Protein AF-A0A9Q0JE86-F1 (afdb_monomer_lite)

Secondary structure (DSSP, 8-state):
------EEEETTEEEEEEEETTEEEEEEEPP---HHHHHHHHHHHHHHHH---TTSPPP------

Sequence (65 aa):
MIDNKESIGGKNGEVYLTLVGFQDVALKKYVKDGDQYRTQYQAERDILKELKHPRIIRLYGYNDT

Foldseek 3Di:
DWDFPDWDADPQAIWTWTDDPNDTDIDGDGDPPDPVSVVVVVVVVVVLVPDDDPPDDHDPDDDPD

Structure (mmCIF, N/CA/C/O backbone):
data_AF-A0A9Q0JE86-F1
#
_entry.id   AF-A0A9Q0JE86-F1
#
loop_
_atom_site.group_PDB
_atom_site.id
_atom_site.type_symbol
_atom_site.label_atom_id
_atom_site.label_alt_id
_atom_site.label_comp_id
_atom_site.label_asym_id
_atom_site.label_entity_id
_atom_site.label_seq_id
_atom_site.pdbx_PDB_ins_code
_atom_site.Cartn_x
_atom_site.Cartn_y
_atom_site.Cartn_z
_atom_site.occupancy
_atom_site.B_iso_or_equiv
_atom_site.auth_seq_id
_atom_site.auth_comp_id
_atom_site.auth_asym_id
_atom_site.auth_atom_id
_atom_site.pdbx_PDB_model_num
ATOM 1 N N . MET A 1 1 ? -7.593 -19.578 -1.397 1.00 41.97 1 MET A N 1
ATOM 2 C CA . MET A 1 1 ? -7.713 -19.343 -2.850 1.00 41.97 1 MET A CA 1
ATOM 3 C C . MET A 1 1 ? -8.269 -17.938 -2.997 1.00 41.97 1 MET A C 1
ATOM 5 O O . MET A 1 1 ? -9.273 -17.662 -2.357 1.00 41.97 1 MET A O 1
ATOM 9 N N . ILE A 1 2 ? -7.570 -17.038 -3.689 1.00 53.00 2 ILE A N 1
ATOM 10 C CA . ILE A 1 2 ? -8.094 -15.699 -3.992 1.00 53.00 2 ILE A CA 1
ATOM 11 C C . ILE A 1 2 ? -8.963 -15.859 -5.240 1.00 53.00 2 ILE A C 1
ATOM 13 O O . ILE A 1 2 ? -8.446 -16.231 -6.291 1.00 53.00 2 ILE A O 1
ATOM 17 N N . ASP A 1 3 ? -10.270 -15.666 -5.091 1.00 54.00 3 ASP A N 1
ATOM 18 C CA . ASP A 1 3 ? -11.234 -15.741 -6.187 1.00 54.00 3 ASP A CA 1
ATOM 19 C C . ASP A 1 3 ? -11.401 -14.325 -6.764 1.00 54.00 3 ASP A C 1
ATOM 21 O O . ASP A 1 3 ? -12.124 -13.494 -6.216 1.00 54.00 3 ASP A O 1
ATOM 25 N N . ASN A 1 4 ? -10.630 -14.001 -7.807 1.00 56.06 4 ASN A N 1
ATOM 26 C CA . ASN A 1 4 ? -10.642 -12.676 -8.437 1.00 56.06 4 ASN A CA 1
ATOM 27 C C . ASN A 1 4 ? -11.840 -12.581 -9.383 1.00 56.06 4 ASN A C 1
ATOM 29 O O . ASN A 1 4 ? -11.740 -12.956 -10.551 1.00 56.06 4 ASN A O 1
ATOM 33 N N . LYS A 1 5 ? -12.975 -12.100 -8.873 1.00 56.88 5 LYS A N 1
ATOM 34 C CA . LYS A 1 5 ? -14.222 -12.056 -9.645 1.00 56.88 5 LYS A CA 1
ATOM 35 C C . LYS A 1 5 ? -14.300 -10.881 -10.623 1.00 56.88 5 LYS A C 1
ATOM 37 O O . LYS A 1 5 ? -14.828 -11.067 -11.711 1.00 56.88 5 LYS A O 1
ATOM 42 N N . GLU A 1 6 ? -13.755 -9.711 -10.274 1.00 68.19 6 GLU A N 1
ATOM 43 C CA . GLU A 1 6 ? -13.805 -8.487 -11.095 1.00 68.19 6 GLU A CA 1
ATOM 44 C C . GLU A 1 6 ? -12.606 -7.566 -10.787 1.00 68.19 6 GLU A C 1
ATOM 46 O O . GLU A 1 6 ? -12.145 -7.506 -9.641 1.00 68.19 6 GLU A O 1
ATOM 51 N N . SER A 1 7 ? -12.091 -6.851 -11.798 1.00 80.12 7 SER A N 1
ATOM 52 C CA . SER A 1 7 ? -11.031 -5.848 -11.635 1.00 80.12 7 SER A CA 1
ATOM 53 C C . SER A 1 7 ? -11.411 -4.501 -12.243 1.00 80.12 7 SER A C 1
ATOM 55 O O . SER A 1 7 ? -12.124 -4.422 -13.243 1.00 80.12 7 SER A O 1
ATOM 57 N N . ILE A 1 8 ? -10.930 -3.424 -11.621 1.00 81.81 8 ILE A N 1
ATOM 58 C CA . ILE A 1 8 ? -11.033 -2.062 -12.146 1.00 81.81 8 ILE A CA 1
ATOM 59 C C . ILE A 1 8 ? -9.620 -1.582 -12.468 1.00 81.81 8 ILE A C 1
ATOM 61 O O . ILE A 1 8 ? -8.747 -1.532 -11.597 1.00 81.81 8 ILE A O 1
ATOM 65 N N . GLY A 1 9 ? -9.394 -1.232 -13.733 1.00 79.31 9 GLY A N 1
ATOM 66 C CA . GLY A 1 9 ? -8.131 -0.665 -14.193 1.00 79.31 9 GLY A CA 1
ATOM 67 C C . GLY A 1 9 ? -7.955 0.782 -13.733 1.00 79.31 9 GLY A C 1
ATOM 68 O O . GLY A 1 9 ? -8.866 1.601 -13.844 1.00 79.31 9 GLY A O 1
ATOM 69 N N . GLY A 1 10 ? -6.764 1.111 -13.240 1.00 73.69 10 GLY A N 1
ATOM 70 C CA . GLY A 1 10 ? -6.338 2.468 -12.914 1.00 73.69 10 GLY A CA 1
ATOM 71 C C . GLY A 1 10 ? -4.957 2.783 -13.489 1.00 73.69 10 GLY A C 1
ATOM 72 O O . GLY A 1 10 ? -4.252 1.911 -13.991 1.00 73.69 10 GLY A O 1
ATOM 73 N N . LYS A 1 11 ? -4.535 4.051 -13.381 1.00 74.44 11 LYS A N 1
ATOM 74 C CA . LYS A 1 11 ? -3.255 4.540 -13.936 1.00 74.44 11 LYS A CA 1
ATOM 75 C C . LYS A 1 11 ? -2.033 3.733 -13.473 1.00 74.44 11 LYS A C 1
ATOM 77 O O . LYS A 1 11 ? -1.091 3.569 -14.235 1.00 74.44 11 LYS A O 1
ATOM 82 N N . ASN A 1 12 ? -2.061 3.238 -12.235 1.00 72.94 12 ASN A N 1
ATOM 83 C CA . ASN A 1 12 ? -0.927 2.555 -11.605 1.00 72.94 12 ASN A CA 1
ATOM 84 C C . ASN A 1 12 ? -1.115 1.028 -11.533 1.00 72.94 12 ASN A C 1
ATOM 86 O O . ASN A 1 12 ? -0.385 0.359 -10.805 1.00 72.94 12 ASN A O 1
ATOM 90 N N . GLY A 1 13 ? -2.100 0.483 -12.254 1.00 80.75 13 GLY A N 1
ATOM 91 C CA . GLY A 1 13 ? -2.395 -0.946 -12.309 1.00 80.75 13 GLY A CA 1
ATOM 92 C C . GLY A 1 13 ? -3.852 -1.281 -12.001 1.00 80.75 13 GLY A C 1
ATOM 93 O O . GLY A 1 13 ? -4.718 -0.407 -11.989 1.00 80.75 13 GLY A O 1
ATOM 94 N N . GLU A 1 14 ? -4.124 -2.560 -11.771 1.00 88.06 14 GLU A N 1
ATOM 95 C CA . GLU A 1 14 ? -5.477 -3.081 -11.563 1.00 88.06 14 GLU A CA 1
ATOM 96 C C . GLU A 1 14 ? -5.790 -3.251 -10.078 1.00 88.06 14 GLU A C 1
ATOM 98 O O . GLU A 1 14 ? -4.937 -3.660 -9.286 1.00 88.06 14 GLU A O 1
ATOM 103 N N . VAL A 1 15 ? -7.032 -2.956 -9.701 1.00 89.94 15 VAL A N 1
ATOM 104 C CA . VAL A 1 15 ? -7.564 -3.225 -8.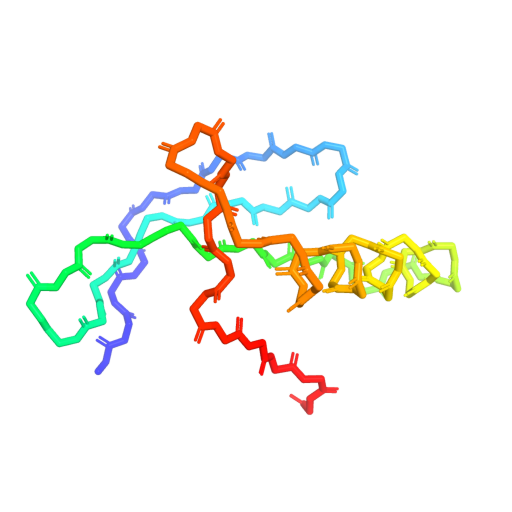365 1.00 89.94 15 VAL A CA 1
ATOM 105 C C . VAL A 1 15 ? -8.588 -4.343 -8.461 1.00 89.94 15 VAL A C 1
ATOM 107 O O . VAL A 1 15 ? -9.530 -4.252 -9.242 1.00 89.94 15 VAL A O 1
ATOM 110 N N . TYR A 1 16 ? -8.412 -5.372 -7.644 1.00 90.50 16 TYR A N 1
ATOM 111 C CA . TYR A 1 16 ? -9.307 -6.516 -7.531 1.00 90.50 16 TYR A CA 1
ATOM 112 C C . TYR A 1 16 ? -10.025 -6.464 -6.186 1.00 90.50 16 TYR A C 1
ATOM 114 O O . TYR A 1 16 ? -9.420 -6.116 -5.167 1.00 90.50 16 TYR A O 1
ATOM 122 N N . LEU A 1 17 ? -11.295 -6.852 -6.169 1.00 90.75 17 LEU A N 1
ATOM 123 C CA . LEU A 1 17 ? -11.979 -7.209 -4.931 1.00 90.75 17 LEU A CA 1
ATOM 124 C C . LEU A 1 17 ? -11.661 -8.672 -4.606 1.00 90.75 17 LEU A C 1
ATOM 126 O O . LEU A 1 17 ? -11.817 -9.542 -5.461 1.00 90.75 17 LEU A O 1
ATOM 130 N N . THR A 1 18 ? -11.210 -8.947 -3.384 1.00 89.06 18 THR A N 1
ATOM 131 C CA . THR A 1 18 ? -10.9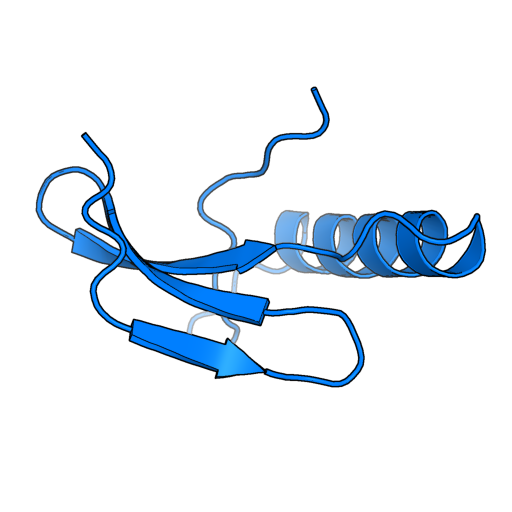16 -10.309 -2.918 1.00 89.06 18 THR A CA 1
ATOM 132 C C . THR A 1 18 ? -11.326 -10.496 -1.463 1.00 89.06 18 THR A C 1
ATOM 134 O O . THR A 1 18 ? -11.468 -9.533 -0.716 1.00 89.06 18 THR A O 1
ATOM 137 N N . LEU A 1 19 ? -11.447 -11.753 -1.039 1.00 89.25 19 LEU A N 1
ATOM 138 C CA . LEU A 1 19 ? -11.694 -12.142 0.342 1.00 89.25 19 LEU A CA 1
ATOM 139 C C . LEU A 1 19 ? -10.385 -12.573 1.027 1.00 89.25 19 LEU A C 1
ATOM 141 O O . LEU A 1 19 ? -9.664 -13.434 0.516 1.00 89.25 19 LEU A O 1
ATOM 145 N N . VAL A 1 20 ? -10.078 -12.004 2.194 1.00 86.25 20 VAL A N 1
ATOM 146 C CA . VAL A 1 20 ? -9.001 -12.464 3.088 1.00 86.25 20 VAL A CA 1
ATOM 147 C C . VAL A 1 20 ? -9.630 -12.904 4.408 1.00 86.25 20 VAL A C 1
ATOM 149 O O . VAL A 1 20 ? -10.146 -12.092 5.176 1.00 86.25 20 VAL A O 1
ATOM 152 N N . GLY A 1 21 ? -9.625 -14.215 4.661 1.00 87.19 21 GLY A N 1
ATOM 153 C CA . GLY A 1 21 ? -10.406 -14.808 5.747 1.00 87.19 21 GLY A CA 1
ATOM 154 C C . GLY A 1 21 ? -11.904 -14.655 5.476 1.00 87.19 21 GLY A C 1
ATOM 155 O O . GLY A 1 21 ? -12.426 -15.295 4.570 1.00 87.19 21 GLY A O 1
ATOM 156 N N . PHE A 1 22 ? -12.565 -13.785 6.240 1.00 88.88 22 PHE A N 1
ATOM 157 C CA . PHE A 1 22 ? -13.987 -13.438 6.089 1.00 88.88 22 PHE A CA 1
ATOM 158 C C . PHE A 1 22 ? -14.201 -11.954 5.766 1.00 88.88 22 PHE A C 1
ATOM 160 O O . PHE A 1 22 ? -15.298 -11.434 5.952 1.00 88.88 22 PHE A O 1
ATOM 167 N N . GLN A 1 23 ? -13.146 -11.254 5.346 1.00 89.31 23 GLN A N 1
ATOM 168 C CA . GLN A 1 23 ? -13.196 -9.823 5.095 1.00 89.31 23 GLN A CA 1
ATOM 169 C C . GLN A 1 23 ? -12.911 -9.513 3.628 1.00 89.31 23 GLN A C 1
ATOM 171 O O . GLN A 1 23 ? -11.887 -9.941 3.089 1.00 89.31 23 GLN A O 1
ATOM 176 N N . ASP A 1 24 ? -13.790 -8.726 3.015 1.00 92.81 24 ASP A N 1
ATOM 177 C CA . ASP A 1 24 ? -13.549 -8.141 1.703 1.00 92.81 24 ASP A CA 1
ATOM 178 C C . ASP A 1 24 ? -12.419 -7.108 1.783 1.00 92.81 24 ASP A C 1
ATOM 180 O O . ASP A 1 24 ? -12.383 -6.243 2.669 1.00 92.81 24 ASP A O 1
ATOM 184 N N . VAL A 1 25 ? -11.475 -7.209 0.851 1.00 91.56 25 VAL A N 1
ATOM 185 C CA . VAL A 1 25 ? -10.323 -6.318 0.735 1.00 91.56 25 VAL A CA 1
ATOM 186 C C . VAL A 1 25 ? -10.064 -5.951 -0.723 1.00 91.56 25 VAL A C 1
ATOM 188 O O . VAL A 1 25 ? -10.311 -6.729 -1.645 1.00 91.56 25 VAL A O 1
ATOM 191 N N . ALA A 1 26 ? -9.512 -4.756 -0.920 1.00 92.62 26 ALA A N 1
ATOM 192 C CA . ALA A 1 26 ? -9.007 -4.322 -2.213 1.00 92.62 26 ALA A CA 1
ATOM 193 C C . ALA A 1 26 ? -7.548 -4.773 -2.382 1.00 92.62 26 ALA A C 1
ATOM 195 O O . ALA A 1 26 ? -6.683 -4.413 -1.580 1.00 92.62 26 ALA A O 1
ATOM 196 N N . LEU A 1 27 ? -7.267 -5.530 -3.441 1.00 90.94 27 LEU A N 1
ATOM 197 C CA . LEU A 1 27 ? -5.922 -5.921 -3.851 1.00 90.94 27 LEU A CA 1
ATOM 198 C C . LEU A 1 27 ? -5.498 -5.075 -5.051 1.00 90.94 27 LEU A C 1
ATOM 200 O O . LEU A 1 27 ? -6.034 -5.233 -6.142 1.00 90.94 27 LEU A O 1
ATOM 204 N N . LYS A 1 28 ? -4.511 -4.198 -4.868 1.00 90.12 28 LYS A N 1
ATOM 205 C CA . LYS A 1 28 ? -3.952 -3.384 -5.954 1.00 90.12 28 LYS A CA 1
ATOM 206 C C . LYS A 1 28 ? -2.689 -4.037 -6.505 1.00 90.12 28 LYS A C 1
ATOM 208 O O . LYS A 1 28 ? -1.682 -4.139 -5.805 1.00 90.12 28 LYS A O 1
ATOM 213 N N . LYS A 1 29 ? -2.743 -4.470 -7.762 1.00 86.94 29 LYS A N 1
ATOM 214 C CA . LYS A 1 29 ? -1.620 -5.050 -8.498 1.00 86.94 29 LYS A CA 1
ATOM 215 C C . LYS A 1 29 ? -1.006 -3.992 -9.404 1.00 86.94 29 LYS A C 1
ATOM 217 O O . LYS A 1 29 ? -1.661 -3.490 -10.313 1.00 86.94 29 LYS A O 1
ATOM 222 N N . TYR A 1 30 ? 0.270 -3.711 -9.192 1.00 82.88 30 TYR A N 1
ATOM 223 C CA . TYR A 1 30 ? 1.039 -2.819 -10.052 1.00 82.88 30 TYR A CA 1
ATOM 224 C C . TYR A 1 30 ? 1.520 -3.585 -11.289 1.00 82.88 30 TYR A C 1
ATOM 226 O O . TYR A 1 30 ? 1.996 -4.719 -11.177 1.00 82.88 30 TYR A O 1
ATOM 234 N N . VAL A 1 31 ? 1.374 -2.988 -12.473 1.00 74.19 31 VAL A N 1
ATOM 235 C CA . VAL A 1 31 ? 1.875 -3.570 -13.728 1.00 74.19 31 VAL A CA 1
ATOM 236 C C . VAL A 1 31 ? 3.389 -3.352 -13.794 1.00 74.19 31 VAL A C 1
ATOM 238 O O . VAL A 1 31 ? 3.880 -2.264 -13.505 1.00 74.19 31 VAL A O 1
ATOM 241 N N . LYS A 1 32 ? 4.134 -4.418 -14.104 1.00 65.00 32 LYS A N 1
ATOM 242 C CA . LYS A 1 32 ? 5.591 -4.546 -13.910 1.00 65.00 32 LYS A CA 1
ATOM 243 C C . LYS A 1 32 ? 6.458 -3.831 -14.964 1.00 65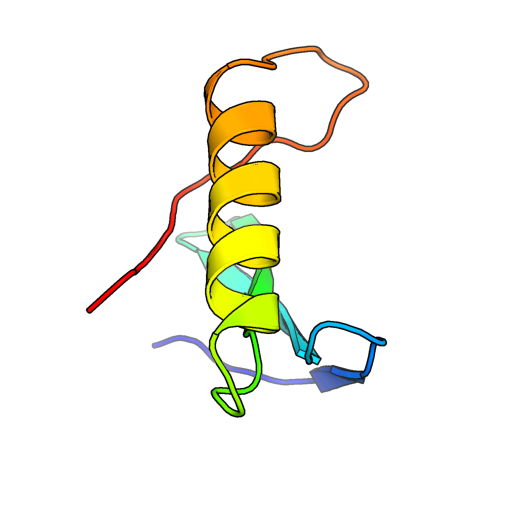.00 32 LYS A C 1
ATOM 245 O O . LYS A 1 32 ? 7.588 -4.249 -15.190 1.00 65.00 32 LYS A O 1
ATOM 250 N N . ASP A 1 33 ? 5.994 -2.736 -15.554 1.00 65.00 33 ASP A N 1
ATOM 251 C CA . ASP A 1 33 ? 6.715 -2.093 -16.659 1.00 65.00 33 ASP A CA 1
ATOM 252 C C . ASP A 1 33 ? 7.417 -0.802 -16.216 1.00 65.00 33 ASP A C 1
ATOM 254 O O . ASP A 1 33 ? 6.960 0.311 -16.469 1.00 65.00 33 ASP A O 1
ATOM 258 N N . GLY A 1 34 ? 8.564 -0.962 -15.547 1.00 67.38 34 GLY A N 1
ATOM 259 C CA . GLY A 1 34 ? 9.563 0.099 -15.356 1.00 67.38 34 GLY A CA 1
ATOM 260 C C . GLY A 1 34 ? 9.806 0.566 -13.915 1.00 67.38 34 GLY A C 1
ATOM 261 O O . GLY A 1 34 ? 8.989 0.383 -13.010 1.00 67.38 34 GLY A O 1
ATOM 262 N N . ASP A 1 35 ? 10.953 1.222 -13.711 1.00 73.19 35 ASP A N 1
ATOM 263 C CA . ASP A 1 35 ? 11.430 1.697 -12.400 1.00 73.19 35 ASP A CA 1
ATOM 264 C C . ASP A 1 35 ? 10.489 2.715 -11.740 1.00 73.19 35 ASP A C 1
ATOM 266 O O . ASP A 1 35 ? 10.364 2.761 -10.515 1.00 73.19 35 ASP A O 1
ATOM 270 N N . GLN A 1 36 ? 9.766 3.501 -12.542 1.00 73.94 36 GLN A N 1
ATOM 271 C CA . GLN A 1 36 ? 8.837 4.513 -12.040 1.00 73.94 36 GLN A CA 1
ATOM 272 C C . GLN A 1 36 ? 7.694 3.898 -11.217 1.00 73.94 36 GLN A C 1
ATOM 274 O O . GLN A 1 36 ? 7.306 4.463 -10.191 1.00 73.94 36 GLN A O 1
ATOM 279 N N . TYR A 1 37 ? 7.190 2.725 -11.608 1.00 75.12 37 TYR A N 1
ATOM 280 C CA . TYR A 1 37 ? 6.136 2.035 -10.861 1.00 75.12 37 TYR A CA 1
ATOM 281 C C . TYR A 1 37 ? 6.650 1.451 -9.552 1.00 75.12 37 TYR A C 1
ATOM 283 O O . TYR A 1 37 ? 5.937 1.492 -8.553 1.00 75.12 37 TYR A O 1
ATOM 291 N N . ARG A 1 38 ? 7.898 0.965 -9.518 1.00 81.50 38 ARG A N 1
ATOM 292 C CA . ARG A 1 38 ? 8.520 0.474 -8.282 1.00 81.50 38 ARG A CA 1
ATOM 293 C C . ARG A 1 38 ? 8.650 1.593 -7.251 1.00 81.50 38 ARG A C 1
ATOM 295 O O . ARG A 1 38 ? 8.314 1.381 -6.089 1.00 81.50 38 ARG A O 1
ATOM 302 N N . THR A 1 39 ? 9.057 2.784 -7.686 1.00 86.31 39 THR A N 1
ATOM 303 C CA . THR A 1 39 ? 9.131 3.973 -6.826 1.00 86.31 39 THR A CA 1
ATOM 304 C C . THR A 1 39 ? 7.751 4.392 -6.317 1.00 86.31 39 THR A C 1
ATOM 306 O O . THR A 1 39 ? 7.590 4.647 -5.127 1.00 86.31 39 THR A O 1
ATOM 309 N N . GLN A 1 40 ? 6.732 4.421 -7.184 1.00 84.62 40 GLN A N 1
ATOM 310 C CA . GLN A 1 40 ? 5.359 4.753 -6.777 1.00 84.62 40 GLN A CA 1
ATOM 311 C C . GLN A 1 40 ? 4.777 3.727 -5.802 1.00 84.62 40 GLN A C 1
ATOM 313 O O . GLN A 1 40 ? 4.156 4.103 -4.811 1.00 84.62 40 GLN A O 1
ATOM 318 N N . TYR A 1 41 ? 5.014 2.441 -6.059 1.00 87.38 41 TYR A N 1
ATOM 319 C CA . TYR A 1 41 ? 4.616 1.354 -5.178 1.00 87.38 41 TYR A CA 1
ATOM 320 C C . TYR A 1 41 ? 5.249 1.490 -3.789 1.00 87.38 41 TYR A C 1
ATOM 322 O O . TYR A 1 41 ? 4.544 1.424 -2.784 1.00 87.38 41 TYR A O 1
ATOM 330 N N . GLN A 1 42 ? 6.564 1.719 -3.730 1.00 90.06 42 GLN A N 1
ATOM 331 C CA . GLN A 1 42 ? 7.284 1.912 -2.471 1.00 90.06 42 GLN A CA 1
ATOM 332 C C . GLN A 1 42 ? 6.755 3.125 -1.706 1.00 90.06 42 GLN A C 1
ATOM 334 O O . GLN A 1 42 ? 6.447 2.997 -0.526 1.00 90.06 42 GLN A O 1
ATOM 339 N N . ALA A 1 43 ? 6.561 4.260 -2.384 1.00 89.56 43 ALA A N 1
ATOM 340 C CA . ALA A 1 43 ? 6.013 5.461 -1.763 1.00 89.56 43 ALA A CA 1
ATOM 341 C C . ALA A 1 43 ? 4.605 5.229 -1.184 1.00 89.56 43 ALA A C 1
ATOM 343 O O . ALA A 1 43 ? 4.351 5.570 -0.031 1.00 89.56 43 ALA A O 1
ATOM 344 N N . GLU A 1 44 ? 3.694 4.615 -1.947 1.00 88.56 44 GLU A N 1
ATOM 345 C CA . GLU A 1 44 ? 2.330 4.330 -1.479 1.00 88.56 44 GLU A CA 1
ATOM 346 C C . GLU A 1 44 ? 2.336 3.348 -0.299 1.00 88.56 44 GLU A C 1
ATOM 348 O O . GLU A 1 44 ? 1.645 3.562 0.700 1.00 88.56 44 GLU A O 1
ATOM 353 N N . ARG A 1 45 ? 3.171 2.305 -0.372 1.00 91.25 45 ARG A N 1
ATOM 354 C CA . ARG A 1 45 ? 3.364 1.336 0.710 1.00 91.25 45 ARG A CA 1
ATOM 355 C C . ARG A 1 45 ? 3.876 2.014 1.979 1.00 91.25 45 ARG A C 1
ATOM 357 O O . ARG A 1 45 ? 3.328 1.765 3.048 1.00 91.25 45 ARG A O 1
ATOM 364 N N . ASP A 1 46 ? 4.914 2.836 1.882 1.00 92.38 46 ASP A N 1
ATOM 365 C CA . ASP A 1 46 ? 5.575 3.424 3.049 1.00 92.38 46 ASP A CA 1
ATOM 366 C C . ASP A 1 46 ? 4.652 4.429 3.760 1.00 92.38 46 ASP A C 1
ATOM 368 O O . ASP A 1 46 ? 4.485 4.348 4.977 1.00 92.38 46 ASP A O 1
ATOM 372 N N . ILE A 1 47 ? 3.913 5.250 3.002 1.00 91.44 47 ILE A N 1
ATOM 373 C CA . ILE A 1 47 ? 2.876 6.149 3.539 1.00 91.44 47 ILE A CA 1
ATOM 374 C C . ILE A 1 47 ? 1.801 5.355 4.298 1.00 91.44 47 ILE A C 1
ATOM 376 O O . ILE A 1 47 ? 1.469 5.677 5.441 1.00 91.44 47 ILE A O 1
ATOM 380 N N . LEU A 1 48 ? 1.250 4.299 3.690 1.00 91.94 48 LEU A N 1
ATOM 381 C CA . LEU A 1 48 ? 0.156 3.533 4.298 1.00 91.94 48 LEU A CA 1
ATOM 382 C C . LEU A 1 48 ? 0.608 2.615 5.446 1.00 91.94 48 LEU A C 1
ATOM 384 O O . LEU A 1 48 ? -0.220 2.220 6.270 1.00 91.94 48 LEU A O 1
ATOM 388 N N . LYS A 1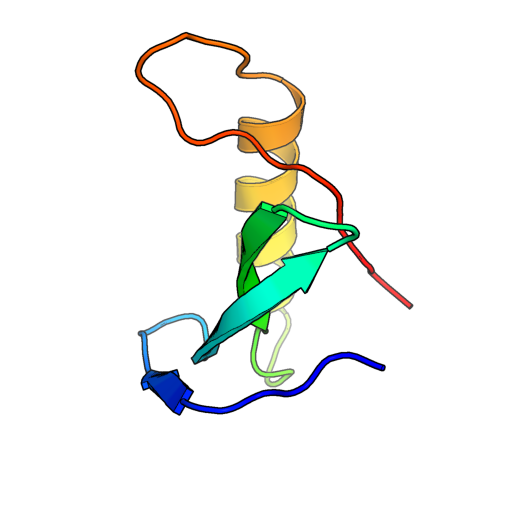 49 ? 1.901 2.275 5.529 1.00 89.81 49 LYS A N 1
ATOM 389 C CA . LYS A 1 49 ? 2.476 1.561 6.683 1.00 89.81 49 LYS A CA 1
ATOM 390 C C . LYS A 1 49 ? 2.498 2.438 7.933 1.00 89.81 49 LYS A C 1
ATOM 392 O O . LYS A 1 49 ? 2.269 1.926 9.032 1.00 89.81 49 LYS A O 1
ATOM 397 N N . GLU A 1 50 ? 2.761 3.730 7.768 1.00 89.81 50 GLU A N 1
ATOM 398 C CA . GLU A 1 50 ? 2.890 4.684 8.873 1.00 89.81 50 GLU A CA 1
ATOM 399 C C . GLU A 1 50 ? 1.542 5.292 9.289 1.00 89.81 50 GLU A C 1
ATOM 401 O O . GLU A 1 50 ? 1.281 5.488 10.479 1.00 89.81 50 GLU A O 1
ATOM 406 N N . LEU A 1 51 ? 0.637 5.538 8.336 1.00 85.56 51 LEU A N 1
ATOM 407 C CA . LEU A 1 51 ? -0.650 6.185 8.601 1.00 85.56 51 LEU A CA 1
ATOM 408 C C . LEU A 1 51 ? -1.728 5.202 9.073 1.00 85.56 51 LEU A C 1
ATOM 410 O O . LEU A 1 51 ? -2.362 4.495 8.292 1.00 85.56 51 LEU A O 1
ATOM 414 N N . LYS A 1 52 ? -2.014 5.228 10.380 1.00 86.69 52 LYS A N 1
ATOM 415 C CA . LYS A 1 52 ? -3.156 4.527 10.991 1.00 86.69 52 LYS A CA 1
ATOM 416 C C . LYS A 1 52 ? -4.168 5.532 11.535 1.00 86.69 52 LYS A C 1
ATOM 418 O O . LYS A 1 52 ? -4.055 5.980 12.671 1.00 86.69 52 LYS A O 1
ATOM 423 N N . HIS A 1 53 ? -5.183 5.861 10.737 1.00 91.06 53 HIS A N 1
ATOM 424 C CA . HIS A 1 53 ? -6.242 6.797 11.123 1.00 91.06 53 HIS A CA 1
ATOM 425 C C . HIS A 1 53 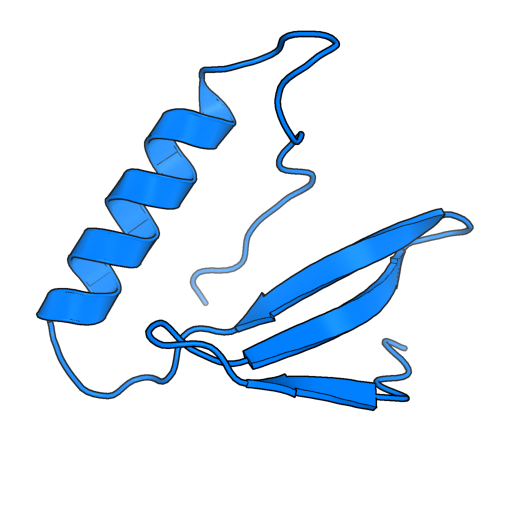? -7.631 6.283 10.694 1.00 91.06 53 HIS A C 1
ATOM 427 O O . HIS A 1 53 ? -7.734 5.713 9.610 1.00 91.06 53 HIS A O 1
ATOM 433 N N . PRO A 1 54 ? -8.721 6.513 11.459 1.00 91.88 54 PRO A N 1
ATOM 434 C CA . PRO A 1 54 ? -10.064 6.009 11.129 1.00 91.88 54 PRO A CA 1
ATOM 435 C C . PRO A 1 54 ? -10.652 6.469 9.785 1.00 91.88 54 PRO A C 1
ATOM 437 O O . PRO A 1 54 ? -11.636 5.902 9.326 1.00 91.88 54 PRO A O 1
ATOM 440 N N . ARG A 1 55 ? -10.082 7.512 9.168 1.00 94.12 55 ARG A N 1
ATOM 441 C CA . ARG A 1 55 ? -10.527 8.075 7.875 1.00 94.12 55 ARG A CA 1
ATOM 442 C C . ARG A 1 55 ? -9.528 7.873 6.736 1.00 94.12 55 ARG A C 1
ATOM 444 O O . ARG A 1 55 ? -9.679 8.479 5.682 1.00 94.12 55 ARG A O 1
ATOM 451 N N . ILE A 1 56 ? -8.482 7.087 6.969 1.00 92.00 56 ILE A N 1
ATOM 452 C CA . ILE A 1 56 ? -7.477 6.757 5.960 1.00 92.00 56 ILE A CA 1
ATOM 453 C C . ILE A 1 56 ? -7.551 5.257 5.728 1.00 92.00 56 ILE A C 1
ATOM 455 O O . ILE A 1 56 ? -7.709 4.481 6.673 1.00 92.00 56 ILE A O 1
ATOM 459 N N . ILE A 1 57 ? -7.468 4.857 4.462 1.00 91.56 57 ILE A N 1
ATOM 460 C CA . ILE A 1 57 ? -7.465 3.446 4.093 1.00 91.56 57 ILE A CA 1
ATOM 461 C C . ILE A 1 57 ? -6.322 2.721 4.806 1.00 91.56 57 ILE A C 1
ATOM 463 O O . ILE A 1 57 ? -5.209 3.232 4.920 1.00 91.56 57 ILE A O 1
ATOM 467 N N . ARG A 1 58 ? -6.604 1.523 5.314 1.00 91.44 58 ARG A N 1
ATOM 468 C CA . ARG A 1 58 ? -5.610 0.717 6.019 1.00 91.44 58 ARG A CA 1
ATOM 469 C C . ARG A 1 58 ? -4.953 -0.254 5.050 1.00 91.44 58 ARG A C 1
ATOM 471 O O . ARG A 1 58 ? -5.643 -1.006 4.368 1.00 91.44 58 ARG A O 1
ATOM 478 N N . LEU A 1 59 ? -3.624 -0.293 5.058 1.00 92.44 59 LEU A N 1
ATOM 479 C CA . LEU A 1 59 ? -2.879 -1.369 4.416 1.00 92.44 59 LEU A CA 1
ATOM 480 C C . LEU A 1 59 ? -2.920 -2.620 5.301 1.00 92.44 59 LEU A C 1
ATOM 482 O O . LEU A 1 59 ? -2.443 -2.599 6.436 1.00 92.44 59 LEU A O 1
ATOM 486 N N . TYR A 1 60 ? -3.496 -3.704 4.781 1.00 89.44 60 TYR A N 1
ATOM 487 C CA . TYR A 1 60 ? -3.549 -4.998 5.476 1.00 89.44 60 TYR A CA 1
ATOM 488 C C . TYR A 1 60 ? -2.251 -5.796 5.331 1.00 89.44 60 TYR A C 1
ATOM 490 O O . TYR A 1 60 ? -1.848 -6.500 6.252 1.00 89.44 60 TYR A O 1
ATOM 498 N N . GLY A 1 61 ? -1.588 -5.671 4.184 1.00 89.69 61 GLY A N 1
ATOM 499 C CA . GLY A 1 61 ? -0.354 -6.372 3.859 1.00 89.69 61 GLY A CA 1
ATOM 500 C C . GLY A 1 61 ? 0.103 -6.033 2.446 1.00 89.69 61 GLY A C 1
ATOM 501 O O . GLY A 1 61 ? -0.593 -5.330 1.715 1.00 89.69 61 GLY A O 1
ATOM 502 N N . TYR A 1 62 ? 1.282 -6.518 2.074 1.00 90.50 62 TYR A N 1
ATOM 503 C CA . TYR A 1 62 ? 1.870 -6.313 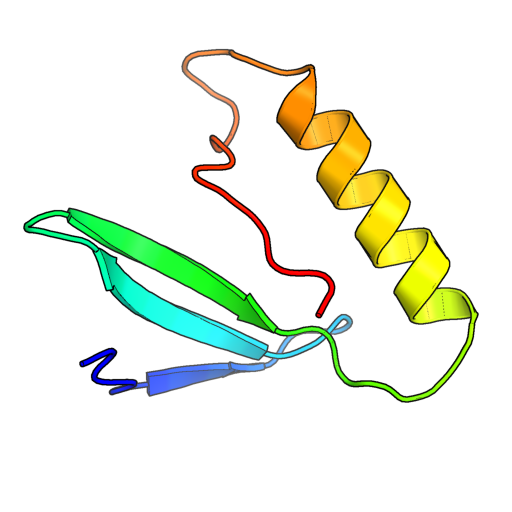0.755 1.00 90.50 62 TYR A CA 1
ATOM 504 C C . TYR A 1 62 ? 2.770 -7.502 0.391 1.00 90.50 62 TYR A C 1
ATOM 506 O O . TYR A 1 62 ? 3.249 -8.201 1.285 1.00 90.50 62 TYR A O 1
ATOM 514 N N . ASN A 1 63 ? 2.985 -7.741 -0.905 1.00 85.38 63 ASN A N 1
ATOM 515 C CA . ASN A 1 63 ? 3.910 -8.764 -1.396 1.00 85.38 63 ASN A CA 1
ATOM 516 C C . ASN A 1 63 ? 4.836 -8.166 -2.462 1.00 85.38 63 ASN A C 1
ATOM 518 O O . ASN A 1 63 ? 4.359 -7.668 -3.480 1.00 85.38 63 ASN A O 1
ATOM 522 N N . ASP A 1 64 ? 6.144 -8.268 -2.220 1.00 75.44 64 ASP A N 1
ATOM 523 C CA . ASP A 1 64 ? 7.206 -7.751 -3.099 1.00 75.44 64 ASP A CA 1
ATOM 524 C C . ASP A 1 64 ? 7.910 -8.876 -3.884 1.00 75.44 64 ASP A C 1
ATOM 526 O O . ASP A 1 64 ? 8.783 -8.595 -4.708 1.00 75.44 64 ASP A O 1
ATOM 530 N N . THR A 1 65 ? 7.542 -10.133 -3.608 1.00 59.59 65 THR A N 1
ATOM 531 C CA . THR A 1 65 ? 8.164 -11.368 -4.118 1.00 59.59 65 THR A CA 1
ATOM 532 C C . THR A 1 65 ? 7.446 -11.907 -5.347 1.00 59.59 65 THR A C 1
ATOM 534 O O . THR A 1 65 ? 6.196 -12.022 -5.294 1.00 59.59 65 THR A O 1
#

Organism: NCBI:txid218843

Radius of gyration: 12.59 Å; chains: 1; bounding box: 26×27×28 Å

InterPro domains:
  IPR011009 Protein kinase-like domain superfamily [SSF56112] (10-62)

pLDDT: mean 82.24, std 11.89, range [41.97, 94.12]